Protein AF-A0A2E0TQU1-F1 (afdb_monomer)

pLDDT: mean 85.85, std 17.55, range [41.56, 98.5]

Foldseek 3Di:
DDDQQVVLLVVLLVLLVVQFNDDPFKHFLVPDDPVVNVLCCVQVVDDPSKAWRMKGDDDSQFIWTDISFWIWTHHNDHIDTGGLLFFQAKDFPPDCVCVVPVPDQQPGFWIWTAGPVRDIDIHGHHGDRSVRSVRVSSRVSNVVSVPDDDDDDDDDPDDDDDDDD

Nearest PDB structures (foldseek):
  2d9v-assembly1_A  TM=5.069E-01  e=1.090E-02  Mus musculus
  5c16-assembly4_D  TM=6.352E-01  e=1.110E-01  Homo sapiens
  2d9x-assembly1_A  TM=5.462E-01  e=1.046E-01  Homo sapiens
  1pls-assembly1_A  TM=5.338E-01  e=1.110E-01  Homo sapiens
  4pg5-assembly1_B  TM=2.218E-01  e=1.272E+00  Staphylococcus aureus M1064

Solvent-accessible surface area (backbone atoms only — not comparable to full-atom values): 9456 Å² total; per-residue (Å²): 132,88,75,56,48,64,63,54,33,52,50,41,46,50,52,22,58,72,66,19,40,79,44,97,38,23,34,47,40,86,80,46,56,70,68,56,45,52,50,49,47,66,76,63,68,63,54,94,90,53,42,69,32,37,32,34,56,82,48,101,46,33,34,37,38,37,40,55,60,31,42,34,36,27,73,80,60,72,79,46,78,42,51,44,67,44,31,54,41,54,49,63,82,77,50,72,67,50,76,75,44,80,65,54,82,57,65,49,34,55,37,34,40,32,33,68,91,67,54,74,46,79,41,86,46,48,51,33,48,25,33,50,8,52,49,53,39,40,42,53,45,16,64,54,28,74,76,52,85,89,78,79,87,82,78,82,85,76,80,77,84,76,84,82,130

Structure (mmCIF, N/CA/C/O backbone):
data_AF-A0A2E0TQU1-F1
#
_entry.id   AF-A0A2E0TQU1-F1
#
loop_
_atom_site.group_PDB
_atom_site.id
_atom_site.type_symbol
_atom_site.label_atom_id
_atom_site.label_alt_id
_atom_site.label_comp_id
_atom_site.label_asym_id
_atom_site.label_entity_id
_atom_site.label_seq_id
_atom_site.pdbx_PDB_ins_code
_atom_site.Cartn_x
_atom_site.Cartn_y
_atom_site.Cartn_z
_atom_site.occupancy
_atom_site.B_iso_or_equiv
_atom_site.auth_seq_id
_atom_site.auth_comp_id
_atom_site.auth_asym_id
_atom_site.auth_atom_id
_atom_site.pdbx_PDB_model_num
ATOM 1 N N . MET A 1 1 ? -19.390 -4.8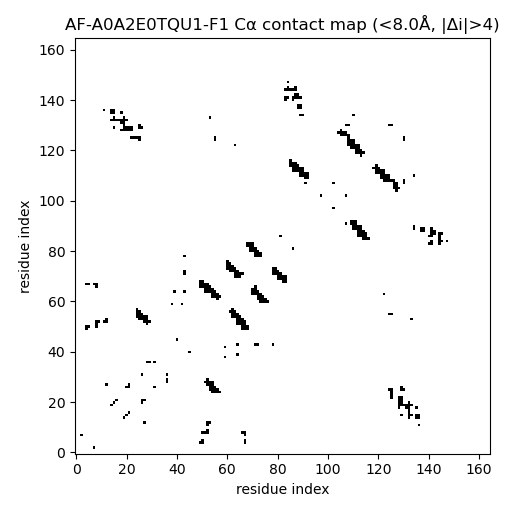51 -16.061 1.00 55.69 1 MET A N 1
ATOM 2 C CA . MET A 1 1 ? -18.170 -5.087 -16.862 1.00 55.69 1 MET A CA 1
ATOM 3 C C . MET A 1 1 ? -17.073 -5.437 -15.876 1.00 55.69 1 MET A C 1
ATOM 5 O O . MET A 1 1 ? -16.744 -4.589 -15.058 1.00 55.69 1 MET A O 1
ATOM 9 N N . VAL A 1 2 ? -16.618 -6.689 -15.853 1.00 68.31 2 VAL A N 1
ATOM 10 C CA . VAL A 1 2 ? -15.519 -7.102 -14.970 1.00 68.31 2 VAL A CA 1
ATOM 11 C C . VAL A 1 2 ? -14.238 -6.563 -15.596 1.00 68.31 2 VAL A C 1
ATOM 13 O O . VAL A 1 2 ? -13.927 -6.898 -16.735 1.00 68.31 2 VAL A O 1
ATOM 16 N N . VAL A 1 3 ? -13.562 -5.647 -14.908 1.00 78.50 3 VAL A N 1
ATOM 17 C CA . VAL A 1 3 ? -12.261 -5.146 -15.358 1.00 78.50 3 VAL A CA 1
ATOM 18 C C . VAL A 1 3 ? -11.229 -6.213 -15.021 1.00 78.50 3 VAL A C 1
ATOM 20 O O . VAL A 1 3 ? -11.163 -6.646 -13.873 1.00 78.50 3 VAL A O 1
ATOM 23 N N . ASP A 1 4 ? -10.439 -6.618 -16.012 1.00 92.00 4 ASP A N 1
ATOM 24 C CA . ASP A 1 4 ? -9.316 -7.538 -15.831 1.00 92.00 4 ASP A CA 1
ATOM 25 C C . ASP A 1 4 ? -8.401 -7.057 -14.675 1.00 92.00 4 ASP A C 1
ATOM 27 O O . ASP A 1 4 ? -7.899 -5.921 -14.722 1.00 92.00 4 ASP A O 1
ATOM 31 N N . PRO A 1 5 ? -8.191 -7.876 -13.621 1.00 93.00 5 PRO A N 1
ATOM 32 C CA . PRO A 1 5 ? -7.292 -7.564 -12.514 1.00 93.00 5 PRO A CA 1
ATOM 33 C C . PRO A 1 5 ? -5.906 -7.102 -12.965 1.00 93.00 5 PRO A C 1
ATOM 35 O O . PRO A 1 5 ? -5.388 -6.127 -12.412 1.00 93.00 5 PRO A O 1
ATOM 38 N N . ALA A 1 6 ? -5.342 -7.731 -14.000 1.00 94.44 6 ALA A N 1
ATOM 39 C CA . ALA A 1 6 ? -4.015 -7.407 -14.506 1.00 94.44 6 ALA A CA 1
ATOM 40 C C . ALA A 1 6 ? -3.978 -6.013 -15.149 1.00 94.44 6 ALA A C 1
ATOM 42 O O . ALA A 1 6 ? -3.049 -5.235 -14.906 1.00 94.44 6 ALA A O 1
ATOM 43 N N . PHE A 1 7 ? -5.018 -5.643 -15.903 1.00 93.81 7 PHE A N 1
ATOM 44 C CA . PHE A 1 7 ? -5.138 -4.306 -16.488 1.00 93.81 7 PHE A CA 1
ATOM 45 C C . PHE A 1 7 ? -5.196 -3.216 -15.408 1.00 93.81 7 PHE A C 1
ATOM 47 O O . PHE A 1 7 ? -4.526 -2.182 -15.505 1.00 93.81 7 PHE A O 1
ATOM 54 N N . ARG A 1 8 ? -5.972 -3.453 -14.346 1.00 93.44 8 ARG A N 1
ATOM 55 C CA . ARG A 1 8 ? -6.087 -2.529 -13.212 1.00 93.44 8 ARG A CA 1
ATOM 56 C C . ARG A 1 8 ? -4.755 -2.368 -12.473 1.00 93.44 8 ARG A C 1
ATOM 58 O O . ARG A 1 8 ? -4.334 -1.233 -12.252 1.00 93.44 8 ARG A O 1
ATOM 65 N N . VAL A 1 9 ? -4.075 -3.470 -12.154 1.00 96.25 9 VAL A N 1
ATOM 66 C CA . VAL A 1 9 ? -2.753 -3.441 -11.507 1.00 96.25 9 VAL A CA 1
ATOM 67 C C . VAL A 1 9 ? -1.720 -2.725 -12.377 1.00 96.25 9 VAL A C 1
ATOM 69 O O . VAL A 1 9 ? -1.010 -1.850 -11.884 1.00 96.25 9 VAL A O 1
ATOM 72 N N . SER A 1 10 ? -1.700 -2.995 -13.684 1.00 96.44 10 SER A N 1
ATOM 73 C CA . SER A 1 10 ? -0.810 -2.313 -14.635 1.00 96.44 10 SER A CA 1
ATOM 74 C C . SER A 1 10 ? -0.991 -0.793 -14.603 1.00 96.44 10 SER A C 1
ATOM 76 O O . SER A 1 10 ? -0.019 -0.035 -14.648 1.00 96.44 10 SER A O 1
ATOM 78 N N . ARG A 1 11 ? -2.239 -0.318 -14.478 1.00 95.31 11 ARG A N 1
ATOM 79 C CA . ARG A 1 11 ? -2.526 1.112 -14.326 1.00 95.31 11 ARG A CA 1
ATOM 80 C C . ARG A 1 11 ? -1.963 1.667 -13.017 1.00 95.31 11 ARG A C 1
ATOM 82 O O . ARG A 1 11 ? -1.346 2.728 -13.052 1.00 95.31 11 ARG A O 1
ATOM 89 N N . TRP A 1 12 ? -2.151 0.973 -11.896 1.00 96.75 12 TRP A N 1
ATOM 90 C CA . TRP A 1 12 ? -1.615 1.411 -10.604 1.00 96.75 12 TRP A CA 1
ATOM 91 C C . TRP A 1 12 ? -0.094 1.465 -10.593 1.00 96.75 12 TRP A C 1
ATOM 93 O O . TRP A 1 12 ? 0.461 2.458 -10.135 1.00 96.75 12 TRP A O 1
ATOM 103 N N . ILE A 1 13 ? 0.576 0.450 -11.143 1.00 96.81 13 ILE A N 1
ATOM 104 C CA . ILE A 1 13 ? 2.037 0.431 -11.273 1.00 96.81 13 ILE A CA 1
ATOM 105 C C . ILE A 1 13 ? 2.496 1.621 -12.117 1.00 96.81 13 ILE A C 1
ATOM 107 O O . ILE A 1 13 ? 3.387 2.356 -11.705 1.00 96.81 13 ILE A O 1
ATOM 111 N N . ARG A 1 14 ? 1.837 1.891 -13.251 1.00 95.38 14 ARG A N 1
ATOM 112 C CA . ARG A 1 14 ? 2.145 3.068 -14.074 1.00 95.38 14 ARG A CA 1
ATOM 113 C C . ARG A 1 14 ? 1.978 4.377 -13.297 1.00 95.38 14 ARG A C 1
ATOM 115 O O . ARG A 1 14 ? 2.844 5.244 -13.386 1.00 95.38 14 ARG A O 1
ATOM 122 N N . ASP A 1 15 ? 0.884 4.537 -12.553 1.00 93.44 15 ASP A N 1
ATOM 123 C CA . ASP A 1 15 ? 0.633 5.743 -11.755 1.00 93.44 15 ASP A CA 1
ATOM 124 C C . ASP A 1 15 ? 1.643 5.883 -10.598 1.00 93.44 15 ASP A C 1
ATOM 126 O O . ASP A 1 15 ? 2.128 6.989 -10.340 1.00 93.44 15 ASP A O 1
ATOM 130 N N . PHE A 1 16 ? 2.036 4.771 -9.966 1.00 95.62 16 PHE A N 1
ATOM 131 C CA . PHE A 1 16 ? 3.106 4.717 -8.970 1.00 95.62 16 PHE A CA 1
ATOM 132 C C . PHE A 1 16 ? 4.449 5.138 -9.568 1.00 95.62 16 PHE A C 1
ATOM 134 O O . PHE A 1 16 ? 5.109 6.008 -9.010 1.00 95.62 16 PHE A O 1
ATOM 141 N N . SER A 1 17 ? 4.845 4.586 -10.715 1.00 92.62 17 SER A N 1
ATOM 142 C CA . SER A 1 17 ? 6.125 4.900 -11.360 1.00 92.62 17 SER A CA 1
ATOM 143 C C . SER A 1 17 ? 6.175 6.318 -11.930 1.00 92.62 17 SER A C 1
ATOM 145 O O . SER A 1 17 ? 7.240 6.927 -11.962 1.00 92.62 17 SER A O 1
ATOM 147 N N . ALA A 1 18 ? 5.041 6.865 -12.379 1.00 90.94 18 ALA A N 1
ATOM 148 C CA . ALA A 1 18 ? 4.978 8.219 -12.926 1.00 90.94 18 ALA A CA 1
ATOM 149 C C . ALA A 1 18 ? 5.015 9.307 -11.840 1.00 90.94 18 ALA A C 1
ATOM 151 O O . ALA A 1 18 ? 5.550 10.392 -12.069 1.00 90.94 18 ALA A O 1
ATOM 152 N N . ARG A 1 19 ? 4.404 9.047 -10.677 1.00 82.25 19 ARG A N 1
ATOM 153 C CA . ARG A 1 19 ? 4.222 10.045 -9.603 1.00 82.25 19 ARG A CA 1
ATOM 154 C C . ARG A 1 19 ? 5.109 9.801 -8.387 1.00 82.25 19 ARG A C 1
ATOM 156 O O . ARG A 1 19 ? 5.358 10.725 -7.615 1.00 82.25 19 ARG A O 1
ATOM 163 N N . GLY A 1 20 ? 5.563 8.570 -8.216 1.00 77.56 20 GLY A N 1
ATOM 164 C CA . GLY A 1 20 ? 6.535 8.146 -7.226 1.00 77.56 20 GLY A CA 1
ATOM 165 C C . GLY A 1 20 ? 7.864 7.773 -7.872 1.00 77.56 20 GLY A C 1
ATOM 166 O O . GLY A 1 20 ? 8.157 8.096 -9.019 1.00 77.56 20 GLY A O 1
ATOM 167 N N . ALA A 1 21 ? 8.706 7.120 -7.091 1.00 83.75 21 ALA A N 1
ATOM 168 C CA . ALA A 1 21 ? 9.897 6.443 -7.572 1.00 83.75 21 ALA A CA 1
ATOM 169 C C . ALA A 1 21 ? 10.015 5.139 -6.790 1.00 83.75 21 ALA A C 1
ATOM 171 O O . ALA A 1 21 ? 9.577 5.084 -5.640 1.00 83.75 21 ALA A O 1
ATOM 172 N N . THR A 1 22 ? 10.617 4.121 -7.400 1.00 87.44 22 THR A N 1
ATOM 173 C CA . THR A 1 22 ? 11.004 2.885 -6.715 1.00 87.44 22 THR A CA 1
ATOM 174 C C . THR A 1 22 ? 11.879 3.237 -5.515 1.00 87.44 22 THR A C 1
ATOM 176 O O . THR A 1 22 ? 12.924 3.875 -5.663 1.00 87.44 22 THR A O 1
ATOM 179 N N . GLY A 1 23 ? 11.409 2.874 -4.326 1.00 92.75 23 GLY A N 1
ATOM 180 C CA . GLY A 1 23 ? 12.140 3.024 -3.077 1.00 92.75 23 GLY A CA 1
ATOM 181 C C . GLY A 1 23 ? 12.976 1.793 -2.748 1.00 92.75 23 GLY A C 1
ATOM 182 O O . GLY A 1 23 ? 12.961 0.791 -3.466 1.00 92.75 23 GLY A O 1
ATOM 183 N N . VAL A 1 24 ? 13.703 1.861 -1.637 1.00 96.44 24 VAL A N 1
ATOM 184 C CA . VAL A 1 24 ? 14.439 0.704 -1.102 1.00 96.44 24 VAL A CA 1
ATOM 185 C C . VAL A 1 24 ? 13.466 -0.322 -0.525 1.00 96.44 24 VAL A C 1
ATOM 187 O O . VAL A 1 24 ? 13.659 -1.526 -0.681 1.00 96.44 24 VAL A O 1
ATOM 190 N N . ARG A 1 25 ? 12.421 0.171 0.142 1.00 97.38 25 ARG A N 1
ATOM 191 C CA . ARG A 1 25 ? 11.430 -0.601 0.887 1.00 97.38 25 ARG A CA 1
ATOM 192 C C . ARG A 1 25 ? 10.054 -0.591 0.251 1.00 97.38 25 ARG A C 1
ATOM 194 O O . ARG A 1 25 ? 9.294 -1.478 0.590 1.00 97.38 25 ARG A O 1
ATOM 201 N N . THR A 1 26 ? 9.719 0.349 -0.633 1.00 97.81 26 THR A N 1
ATOM 202 C CA . THR A 1 26 ? 8.403 0.413 -1.294 1.00 97.81 26 THR A CA 1
ATOM 203 C C . THR A 1 26 ? 8.542 0.476 -2.815 1.00 97.81 26 THR A C 1
ATOM 205 O O . THR A 1 26 ? 9.101 1.433 -3.357 1.00 97.81 26 THR A O 1
ATOM 208 N N . LYS A 1 27 ? 8.022 -0.533 -3.520 1.00 97.94 27 LYS A N 1
ATOM 209 C CA . LYS A 1 27 ? 8.147 -0.667 -4.983 1.00 97.94 27 LYS A CA 1
ATOM 210 C C . LYS A 1 27 ? 7.140 -1.664 -5.579 1.00 97.94 27 LYS A C 1
ATOM 212 O O . LYS A 1 27 ? 6.500 -2.386 -4.806 1.00 97.94 27 LYS A O 1
ATOM 217 N N . PRO A 1 28 ? 6.971 -1.702 -6.919 1.00 98.12 28 PRO A N 1
ATOM 218 C CA . PRO A 1 28 ? 6.182 -2.735 -7.586 1.00 98.12 28 PRO A CA 1
ATOM 219 C C . PRO A 1 28 ? 6.566 -4.142 -7.125 1.00 98.12 28 PRO A C 1
ATOM 221 O O . PRO A 1 28 ? 7.730 -4.404 -6.818 1.00 98.12 28 PRO A O 1
ATOM 224 N N . PHE A 1 29 ? 5.583 -5.039 -7.050 1.00 98.06 29 PHE A N 1
ATOM 225 C CA . PHE A 1 29 ? 5.787 -6.389 -6.526 1.00 98.06 29 PHE A CA 1
ATOM 226 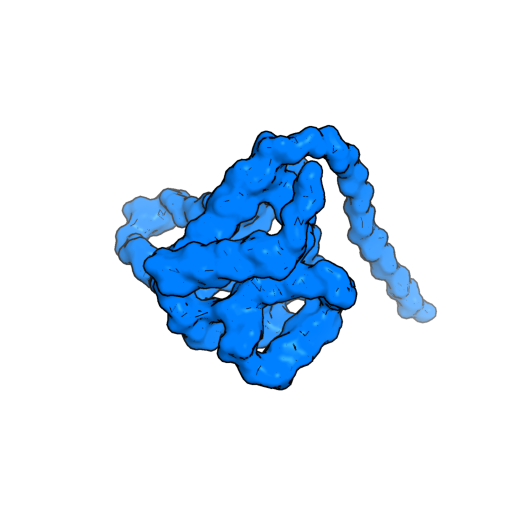C C . PHE A 1 29 ? 6.868 -7.154 -7.308 1.00 98.06 29 PHE A C 1
ATOM 228 O O . PHE A 1 29 ? 7.766 -7.744 -6.709 1.00 98.06 29 PHE A O 1
ATOM 235 N N . ASP A 1 30 ? 6.840 -7.044 -8.635 1.00 97.62 30 ASP A N 1
ATOM 236 C CA . ASP A 1 30 ? 7.776 -7.735 -9.526 1.00 97.62 30 ASP A CA 1
ATOM 237 C C . ASP A 1 30 ? 9.221 -7.203 -9.436 1.00 97.62 30 ASP A C 1
ATOM 239 O O . ASP A 1 30 ? 10.155 -7.895 -9.838 1.00 97.62 30 ASP A O 1
ATOM 243 N N . ASP A 1 31 ? 9.436 -6.023 -8.838 1.00 97.56 31 ASP A N 1
ATOM 244 C CA . ASP A 1 31 ? 10.770 -5.439 -8.619 1.00 97.56 31 ASP A CA 1
ATOM 245 C C . ASP A 1 31 ? 11.458 -5.983 -7.343 1.00 97.56 31 ASP A C 1
ATOM 247 O O . ASP A 1 31 ? 12.577 -5.577 -6.985 1.00 97.56 31 ASP A O 1
ATOM 251 N N . TRP A 1 32 ? 10.789 -6.860 -6.588 1.00 97.94 32 TRP A N 1
ATOM 252 C CA . TRP A 1 32 ? 11.371 -7.559 -5.441 1.00 97.94 32 TRP A CA 1
ATOM 253 C C . TRP A 1 32 ? 12.152 -8.802 -5.858 1.00 97.94 32 TRP A C 1
ATOM 255 O O . TRP A 1 32 ? 11.899 -9.394 -6.903 1.00 97.94 32 TRP A O 1
ATOM 265 N N . SER A 1 33 ? 13.095 -9.232 -5.014 1.00 98.06 33 SER A N 1
ATOM 266 C CA . SER A 1 33 ? 13.754 -10.525 -5.209 1.00 98.06 33 SER A CA 1
ATOM 267 C C . SER A 1 33 ? 12.734 -11.660 -5.112 1.00 98.06 33 SER A C 1
ATOM 269 O O . SER A 1 33 ? 11.759 -11.559 -4.366 1.00 98.06 33 SER A O 1
ATOM 271 N N . ALA A 1 34 ? 12.995 -12.770 -5.807 1.00 97.81 34 ALA A N 1
ATOM 272 C CA . ALA A 1 34 ? 12.140 -13.957 -5.751 1.00 97.81 34 ALA A CA 1
ATOM 273 C C . ALA A 1 34 ? 11.898 -14.441 -4.308 1.00 97.81 34 ALA A C 1
ATOM 275 O O . ALA A 1 34 ? 10.795 -14.852 -3.974 1.00 97.81 34 ALA A O 1
ATOM 276 N N . GLU A 1 35 ? 12.902 -14.317 -3.433 1.00 97.69 35 GLU A N 1
ATOM 277 C CA . GLU A 1 35 ? 12.780 -14.642 -2.008 1.00 97.69 35 GLU A CA 1
ATOM 278 C C . GLU A 1 35 ? 11.727 -13.781 -1.294 1.00 97.69 35 GLU A C 1
ATOM 280 O O . GLU A 1 35 ? 10.888 -14.307 -0.564 1.00 97.69 35 GLU A O 1
ATOM 285 N N . ILE A 1 36 ? 11.740 -12.460 -1.508 1.00 97.81 36 ILE A N 1
ATOM 286 C CA . ILE A 1 36 ? 10.776 -11.551 -0.874 1.00 97.81 36 ILE A CA 1
ATOM 287 C C . ILE A 1 36 ? 9.385 -11.735 -1.486 1.00 97.81 36 ILE A C 1
ATOM 289 O O . ILE A 1 36 ? 8.399 -11.717 -0.752 1.00 97.81 36 ILE A O 1
ATOM 293 N N . GLN A 1 37 ? 9.299 -11.960 -2.799 1.00 97.75 37 GLN A N 1
ATOM 294 C CA . GLN A 1 37 ? 8.032 -12.259 -3.465 1.00 97.75 37 GLN A CA 1
ATOM 295 C C . GLN A 1 37 ? 7.387 -13.526 -2.893 1.00 97.75 37 GLN A C 1
ATOM 297 O O . GLN A 1 37 ? 6.222 -13.498 -2.502 1.00 97.75 37 GLN A O 1
ATOM 302 N N . GLU A 1 38 ? 8.148 -14.617 -2.790 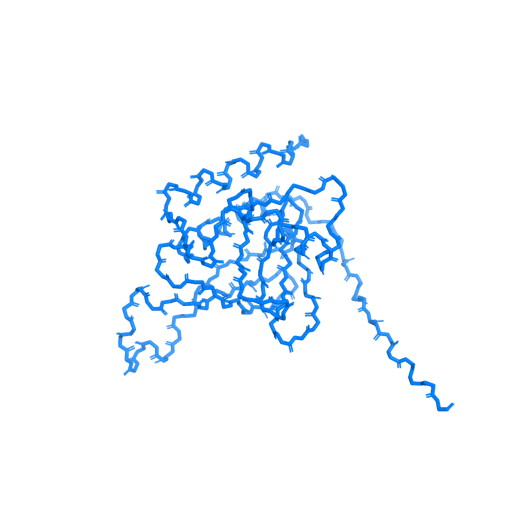1.00 96.12 38 GLU A N 1
ATOM 303 C CA . GLU A 1 38 ? 7.672 -15.880 -2.223 1.00 96.12 38 GLU A CA 1
ATOM 304 C C . GLU A 1 38 ? 7.276 -15.716 -0.755 1.00 96.12 38 GLU A C 1
ATOM 306 O O . GLU A 1 38 ? 6.208 -16.155 -0.331 1.00 96.12 38 GLU A O 1
ATOM 311 N N . ARG A 1 39 ? 8.090 -14.993 0.024 1.00 96.06 39 ARG A N 1
ATOM 312 C CA . ARG A 1 39 ? 7.770 -14.693 1.419 1.00 96.06 39 ARG A CA 1
ATOM 313 C C . ARG A 1 39 ? 6.441 -13.955 1.547 1.00 96.06 39 ARG A C 1
ATOM 315 O O . ARG A 1 39 ? 5.639 -14.331 2.396 1.00 96.06 39 ARG A O 1
ATOM 322 N N . LEU A 1 40 ? 6.223 -12.912 0.746 1.00 96.75 40 LEU A N 1
ATOM 323 C CA . LEU A 1 40 ? 4.988 -12.130 0.761 1.00 96.75 40 LEU A CA 1
ATOM 324 C C . LEU A 1 40 ? 3.782 -12.977 0.344 1.00 96.75 40 LEU A C 1
ATOM 326 O O . LEU A 1 40 ? 2.763 -12.907 1.021 1.00 96.75 40 LEU A O 1
ATOM 330 N N . ARG A 1 41 ? 3.911 -13.827 -0.685 1.00 95.62 41 ARG A N 1
ATOM 331 C CA . ARG A 1 41 ? 2.854 -14.776 -1.086 1.00 95.62 41 ARG A CA 1
ATOM 332 C C . ARG A 1 41 ? 2.443 -15.686 0.070 1.00 95.62 41 ARG A C 1
ATOM 334 O O . ARG A 1 41 ? 1.253 -15.831 0.331 1.00 95.62 41 ARG A O 1
ATOM 341 N N . GLN A 1 42 ? 3.421 -16.242 0.786 1.00 93.44 42 GLN A N 1
ATOM 342 C CA . GLN A 1 42 ? 3.173 -17.140 1.914 1.00 93.44 42 GLN A CA 1
ATOM 343 C C . GLN A 1 42 ? 2.480 -16.439 3.086 1.00 93.44 42 GLN A C 1
ATOM 345 O O . GLN A 1 42 ? 1.520 -16.973 3.626 1.00 93.44 42 GLN A O 1
ATOM 350 N N . VAL A 1 43 ? 2.957 -15.257 3.499 1.00 94.75 43 VAL A N 1
ATOM 351 C CA . VAL A 1 43 ? 2.412 -14.580 4.694 1.00 94.75 43 VAL A CA 1
ATOM 352 C C . VAL A 1 43 ? 1.101 -13.843 4.436 1.00 94.75 43 VAL A C 1
ATOM 354 O O . VAL A 1 43 ? 0.355 -13.606 5.380 1.00 94.75 43 VAL A O 1
ATOM 357 N N . ALA A 1 44 ? 0.835 -13.444 3.191 1.00 94.25 44 ALA A N 1
ATOM 358 C CA . ALA A 1 44 ? -0.379 -12.719 2.830 1.00 94.25 44 ALA A CA 1
ATOM 359 C C . ALA A 1 44 ? -1.522 -13.642 2.374 1.00 94.25 44 ALA A C 1
ATOM 361 O O . ALA A 1 44 ? -2.631 -13.149 2.180 1.00 94.25 44 ALA A O 1
ATOM 362 N N . GLU A 1 45 ? -1.267 -14.948 2.205 1.00 94.38 45 GLU A N 1
ATOM 363 C CA . GLU A 1 45 ? -2.263 -15.942 1.768 1.00 94.38 45 GLU A CA 1
ATOM 364 C C . GLU A 1 45 ? -3.063 -15.445 0.547 1.00 94.38 45 GLU A C 1
ATOM 366 O O . GLU A 1 45 ? -4.298 -15.432 0.519 1.00 94.38 45 GLU A O 1
ATOM 371 N N . VAL A 1 46 ? -2.334 -14.928 -0.445 1.00 91.75 46 VAL A N 1
ATOM 372 C CA . VAL A 1 46 ? -2.906 -14.337 -1.661 1.00 91.75 46 VAL A CA 1
ATOM 373 C C . VAL A 1 46 ? -3.440 -15.460 -2.546 1.00 91.75 46 VAL A C 1
ATOM 375 O O . VAL A 1 46 ? -2.713 -16.411 -2.825 1.00 91.75 46 VAL A O 1
ATOM 378 N N . GLY A 1 47 ? -4.701 -15.359 -2.978 1.00 88.19 47 GLY A N 1
ATOM 379 C CA . GLY A 1 47 ? -5.299 -16.355 -3.869 1.00 88.19 47 GLY A CA 1
ATOM 380 C C . GLY A 1 47 ? -4.676 -16.336 -5.267 1.00 88.19 47 GLY A C 1
ATOM 381 O O . GLY A 1 47 ? -4.148 -15.314 -5.701 1.00 88.19 47 GLY A O 1
ATOM 382 N N . ASP A 1 48 ? -4.785 -17.444 -5.999 1.00 88.81 48 ASP A N 1
ATOM 383 C CA . ASP A 1 48 ? -4.180 -17.589 -7.335 1.00 88.81 48 ASP A CA 1
ATOM 384 C C . ASP A 1 48 ? -4.725 -16.586 -8.372 1.00 88.81 48 ASP A C 1
ATOM 386 O O . ASP A 1 48 ? -4.027 -16.223 -9.319 1.00 88.81 48 ASP A O 1
ATOM 390 N N . ASP A 1 49 ? -5.949 -16.091 -8.167 1.00 92.25 49 ASP A N 1
ATOM 391 C CA . ASP A 1 49 ? -6.605 -15.107 -9.037 1.00 92.25 49 ASP A CA 1
ATOM 392 C C . ASP A 1 49 ? -6.266 -13.644 -8.677 1.00 92.25 49 ASP A C 1
ATOM 394 O O . ASP A 1 49 ? -6.691 -12.704 -9.358 1.00 92.25 49 ASP A O 1
ATOM 398 N N . GLU A 1 50 ? -5.525 -13.415 -7.589 1.00 94.44 50 GLU A N 1
ATOM 399 C CA . GLU A 1 50 ? -5.134 -12.078 -7.154 1.00 94.44 50 GLU A CA 1
ATOM 400 C C . GLU A 1 50 ? -3.787 -11.662 -7.752 1.00 94.44 50 GLU A C 1
ATOM 402 O O . GLU A 1 50 ? -2.754 -12.311 -7.591 1.00 94.44 50 GLU A O 1
ATOM 407 N N . VAL A 1 51 ? -3.773 -10.492 -8.388 1.00 97.25 51 VAL A N 1
ATOM 408 C CA . VAL A 1 51 ? -2.553 -9.911 -8.950 1.00 97.25 51 VAL A CA 1
ATOM 409 C C . VAL A 1 51 ? -1.949 -8.946 -7.933 1.00 97.25 51 VAL A C 1
ATOM 411 O O . VAL A 1 51 ? -2.590 -7.975 -7.531 1.00 97.25 51 VAL A O 1
ATOM 414 N N . MET A 1 52 ? -0.711 -9.187 -7.508 1.00 97.88 52 MET A N 1
ATOM 415 C CA . MET A 1 52 ? 0.009 -8.295 -6.593 1.00 97.88 52 MET A CA 1
ATOM 416 C C . MET A 1 52 ? 0.577 -7.091 -7.341 1.00 97.88 52 MET A C 1
ATOM 418 O O . MET A 1 52 ? 1.140 -7.233 -8.422 1.00 97.88 52 MET A O 1
ATOM 422 N N . ALA A 1 53 ? 0.425 -5.899 -6.768 1.00 97.69 53 ALA A N 1
ATOM 423 C CA . ALA A 1 53 ? 0.768 -4.648 -7.435 1.00 97.69 53 ALA A CA 1
ATOM 424 C C . ALA A 1 53 ? 2.013 -3.994 -6.839 1.00 97.69 53 ALA A C 1
ATOM 426 O O . ALA A 1 53 ? 3.022 -3.820 -7.518 1.00 97.69 53 ALA A O 1
ATOM 427 N N . ILE A 1 54 ? 1.931 -3.585 -5.574 1.00 98.19 54 ILE A N 1
ATOM 428 C CA . ILE A 1 54 ? 2.946 -2.768 -4.905 1.00 98.19 54 ILE A CA 1
ATOM 429 C C . ILE A 1 54 ? 3.120 -3.318 -3.500 1.00 98.19 54 ILE A C 1
ATOM 431 O O . ILE A 1 54 ? 2.132 -3.572 -2.810 1.00 98.19 54 ILE A O 1
ATOM 435 N N . ALA A 1 55 ? 4.367 -3.468 -3.073 1.00 98.38 55 ALA A N 1
ATOM 436 C CA . ALA A 1 55 ? 4.683 -3.909 -1.728 1.00 98.38 55 ALA A CA 1
ATOM 437 C C . ALA A 1 55 ? 5.620 -2.924 -1.030 1.00 98.38 55 ALA A C 1
ATOM 439 O O . ALA A 1 55 ? 6.545 -2.379 -1.640 1.00 98.38 55 ALA A O 1
ATOM 440 N N . SER A 1 56 ? 5.369 -2.731 0.262 1.00 98.00 56 SER A N 1
ATOM 441 C CA . SER A 1 56 ? 6.309 -2.167 1.217 1.00 98.00 56 SER A CA 1
ATOM 442 C C . SER A 1 56 ? 6.816 -3.290 2.115 1.00 98.00 56 SER A C 1
ATOM 444 O O . SER A 1 56 ? 6.003 -3.961 2.744 1.00 98.00 56 SER A O 1
ATOM 446 N N . PHE A 1 57 ? 8.123 -3.529 2.185 1.00 97.94 57 PHE A N 1
ATOM 447 C CA . PHE A 1 57 ? 8.681 -4.624 2.981 1.00 97.94 57 PHE A CA 1
ATOM 448 C C . PHE A 1 57 ? 9.879 -4.152 3.804 1.00 97.94 57 PHE A C 1
ATOM 450 O O . PHE A 1 57 ? 10.911 -3.757 3.256 1.00 97.94 57 PHE A O 1
ATOM 457 N N . THR A 1 58 ? 9.743 -4.224 5.130 1.00 96.69 58 THR A N 1
ATOM 458 C CA . THR A 1 58 ? 10.848 -4.041 6.083 1.00 96.69 58 THR A CA 1
ATOM 459 C C . THR A 1 58 ? 11.243 -5.390 6.687 1.00 96.69 58 THR A C 1
ATOM 461 O O . THR A 1 58 ? 12.427 -5.709 6.789 1.00 96.69 58 THR A O 1
ATOM 464 N N . SER A 1 59 ? 10.257 -6.193 7.101 1.00 96.38 59 SER A N 1
ATOM 465 C CA . SER A 1 59 ? 10.467 -7.511 7.705 1.00 96.38 59 SER A CA 1
ATOM 466 C C . SER A 1 59 ? 9.211 -8.381 7.593 1.00 96.38 59 SER A C 1
ATOM 468 O O . SER A 1 59 ? 8.157 -7.924 7.166 1.00 96.38 59 SER A O 1
ATOM 470 N N . GLN A 1 60 ? 9.270 -9.630 8.065 1.00 94.38 60 GLN A N 1
ATOM 471 C CA . GLN A 1 60 ? 8.081 -10.495 8.138 1.00 94.38 60 GLN A CA 1
ATOM 472 C C . GLN A 1 60 ? 6.958 -9.953 9.033 1.00 94.38 60 GLN A C 1
ATOM 474 O O . GLN A 1 60 ? 5.810 -10.352 8.871 1.00 94.38 60 GLN A O 1
ATOM 479 N N . LYS A 1 61 ? 7.290 -9.091 9.999 1.00 95.44 61 LYS A N 1
ATOM 480 C CA . LYS A 1 61 ? 6.324 -8.500 10.936 1.00 95.44 61 LYS A CA 1
ATOM 481 C C . LYS A 1 61 ? 5.887 -7.098 10.522 1.00 95.44 61 LYS A C 1
ATOM 483 O O . LYS A 1 61 ? 5.012 -6.538 11.171 1.00 95.44 61 LYS A O 1
ATOM 488 N N . GLU A 1 62 ? 6.526 -6.531 9.503 1.00 97.00 62 GLU A N 1
ATOM 489 C CA . GLU A 1 62 ? 6.321 -5.154 9.071 1.00 97.00 62 GLU A CA 1
ATOM 490 C C . GLU A 1 62 ? 6.356 -5.087 7.544 1.00 97.00 62 GLU A C 1
ATOM 492 O O . GLU A 1 62 ? 7.425 -5.026 6.919 1.00 97.00 62 GLU A O 1
ATOM 497 N N . TRP A 1 63 ? 5.168 -5.149 6.955 1.00 97.75 63 TRP A N 1
ATOM 498 C CA . TRP A 1 63 ? 4.974 -5.123 5.514 1.00 97.75 63 TRP A CA 1
ATOM 499 C C . TRP A 1 63 ? 3.574 -4.627 5.149 1.00 97.75 63 TRP A C 1
ATOM 501 O O . TRP A 1 63 ? 2.638 -4.695 5.944 1.00 97.75 63 TRP A O 1
ATOM 511 N N . VAL A 1 64 ? 3.446 -4.149 3.916 1.00 98.44 64 VAL A N 1
ATOM 512 C CA . VAL A 1 64 ? 2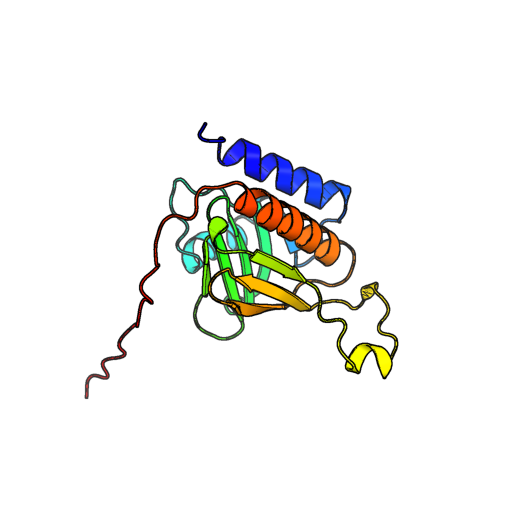.195 -3.744 3.271 1.00 98.44 64 VAL A CA 1
ATOM 513 C C . VAL A 1 64 ? 2.196 -4.326 1.863 1.00 98.44 64 VAL A C 1
ATOM 515 O O . VAL A 1 64 ? 3.206 -4.252 1.166 1.00 98.44 64 VAL A O 1
ATOM 518 N N . LEU A 1 65 ? 1.077 -4.883 1.425 1.00 98.50 65 LEU A N 1
ATOM 519 C CA . LEU A 1 65 ? 0.892 -5.452 0.099 1.00 98.50 65 LEU A CA 1
ATOM 520 C C . LEU A 1 65 ? -0.446 -4.991 -0.471 1.00 98.50 65 LEU A C 1
ATOM 522 O O . LEU A 1 65 ? -1.506 -5.283 0.076 1.00 98.50 65 LEU A O 1
ATOM 526 N N . LEU A 1 66 ? -0.394 -4.291 -1.598 1.00 98.50 66 LEU A N 1
ATOM 527 C CA . LEU A 1 66 ? -1.573 -3.979 -2.393 1.00 98.50 66 LEU A CA 1
ATOM 528 C C . LEU A 1 66 ? -1.737 -5.039 -3.486 1.00 98.50 66 LEU A C 1
ATOM 530 O O . LEU A 1 66 ? -0.846 -5.197 -4.326 1.00 98.50 66 LEU A O 1
ATOM 534 N N . THR A 1 67 ? -2.878 -5.724 -3.502 1.00 98.12 67 THR A N 1
ATOM 535 C CA . THR A 1 67 ? -3.279 -6.651 -4.572 1.00 98.12 67 THR A CA 1
ATOM 536 C C . THR A 1 67 ? -4.414 -6.058 -5.395 1.00 98.12 67 THR A C 1
ATOM 538 O O . THR A 1 67 ? -4.945 -4.990 -5.091 1.00 98.12 67 THR A O 1
ATOM 541 N N . SER A 1 68 ? -4.819 -6.752 -6.455 1.00 96.94 68 SER A N 1
ATOM 542 C CA . SER A 1 68 ? -6.002 -6.409 -7.233 1.00 96.94 68 SER A CA 1
ATOM 543 C C . SER A 1 68 ? -7.300 -6.481 -6.426 1.00 96.94 68 SER A C 1
ATOM 545 O O . SER A 1 68 ? -8.273 -5.852 -6.828 1.00 96.94 68 SER A O 1
ATOM 547 N N . ALA A 1 69 ? -7.358 -7.239 -5.332 1.00 95.94 69 ALA A N 1
ATOM 548 C CA . ALA A 1 69 ? -8.594 -7.463 -4.578 1.00 95.94 69 ALA A CA 1
ATOM 549 C C . ALA A 1 69 ? -8.610 -6.776 -3.210 1.00 95.94 69 ALA A C 1
ATOM 551 O O . ALA A 1 69 ? -9.673 -6.357 -2.755 1.00 95.94 69 ALA A O 1
ATOM 552 N N . ARG A 1 70 ? -7.451 -6.617 -2.564 1.00 97.25 70 ARG A N 1
ATOM 553 C CA . ARG A 1 70 ? -7.368 -6.140 -1.181 1.00 97.25 70 ARG A CA 1
ATOM 554 C C . ARG A 1 70 ? -6.048 -5.443 -0.880 1.00 97.25 70 ARG A C 1
ATOM 556 O O . ARG A 1 70 ? -5.052 -5.581 -1.588 1.00 97.25 70 ARG A O 1
ATOM 563 N N . LEU A 1 71 ? -6.061 -4.684 0.204 1.00 98.38 71 LEU A N 1
ATOM 564 C CA . LEU A 1 71 ? -4.878 -4.175 0.874 1.00 98.38 71 LEU A CA 1
ATOM 565 C C . LEU A 1 71 ? -4.602 -5.064 2.088 1.00 98.38 71 LEU A C 1
ATOM 567 O O . LEU A 1 71 ? -5.445 -5.172 2.977 1.00 98.38 71 LEU A O 1
ATOM 571 N N . LEU A 1 72 ? -3.421 -5.675 2.132 1.00 98.31 72 LEU A N 1
ATOM 572 C CA . LEU A 1 72 ? -2.961 -6.480 3.258 1.00 98.31 72 LEU A CA 1
ATOM 573 C C . LEU A 1 72 ? -1.774 -5.815 3.943 1.00 98.31 72 LEU A C 1
ATOM 575 O O . LEU A 1 72 ? -0.944 -5.195 3.279 1.00 98.31 72 LEU A O 1
ATOM 579 N N . PHE A 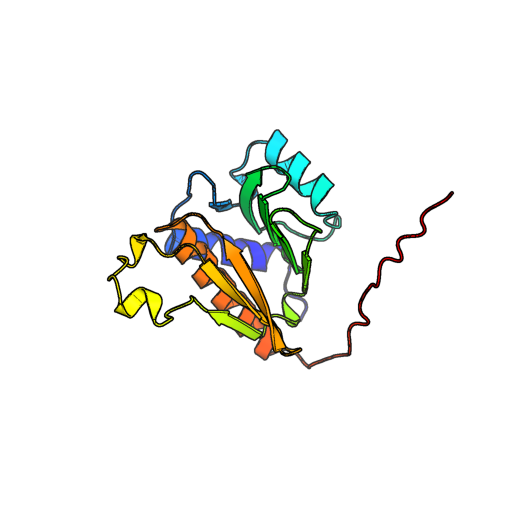1 73 ? -1.659 -5.954 5.258 1.00 98.31 73 PHE A N 1
ATOM 580 C CA . PHE A 1 73 ? -0.496 -5.455 5.989 1.00 98.31 73 PHE A CA 1
ATOM 581 C C . PHE A 1 73 ? -0.335 -6.123 7.351 1.00 98.31 73 PHE A C 1
ATOM 583 O O . PHE A 1 73 ? -1.293 -6.626 7.936 1.00 98.31 73 PHE A O 1
ATOM 590 N N . ALA A 1 74 ? 0.884 -6.077 7.878 1.00 97.56 74 ALA A N 1
ATOM 591 C CA . ALA A 1 74 ? 1.194 -6.427 9.257 1.00 97.56 74 ALA A CA 1
ATOM 592 C C . ALA A 1 74 ? 2.153 -5.386 9.841 1.00 97.56 74 ALA A C 1
ATOM 594 O O . ALA A 1 74 ? 3.102 -4.979 9.171 1.00 97.56 74 ALA A O 1
ATOM 595 N N . GLN A 1 75 ? 1.916 -4.975 11.089 1.00 93.94 75 GLN A N 1
ATOM 596 C CA . GLN A 1 75 ? 2.761 -4.039 11.839 1.00 93.94 75 GLN A CA 1
ATOM 597 C C . GLN A 1 75 ? 2.927 -4.519 13.286 1.00 93.94 75 GLN A C 1
ATOM 599 O O . GLN A 1 75 ? 2.237 -4.072 14.196 1.00 93.94 75 GLN A O 1
ATOM 604 N N . ASN A 1 76 ? 3.844 -5.462 13.506 1.00 91.62 76 ASN A N 1
ATOM 605 C CA . ASN A 1 76 ? 4.088 -6.092 14.811 1.00 91.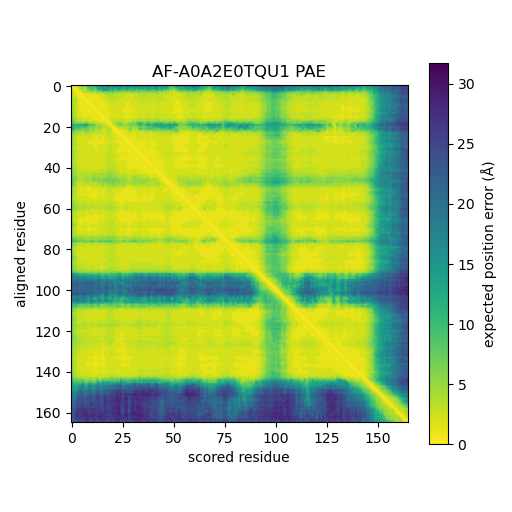62 76 ASN A CA 1
ATOM 606 C C . ASN A 1 76 ? 2.841 -6.755 15.427 1.00 91.62 76 ASN A C 1
ATOM 608 O O . ASN A 1 76 ? 2.637 -6.707 16.639 1.00 91.62 76 ASN A O 1
ATOM 612 N N . GLY A 1 77 ? 2.019 -7.403 14.602 1.00 91.50 77 GLY A N 1
ATOM 613 C CA . GLY A 1 77 ? 0.744 -7.961 15.040 1.00 91.50 77 GLY A CA 1
ATOM 614 C C . GLY A 1 77 ? 0.131 -8.931 14.029 1.00 91.50 77 GLY A C 1
ATOM 615 O O . GLY A 1 77 ? 0.860 -9.474 13.192 1.00 91.50 77 GLY A O 1
ATOM 616 N N . PRO A 1 78 ? -1.188 -9.181 14.123 1.00 95.38 78 PRO A N 1
ATOM 617 C CA . PRO A 1 78 ? -1.900 -9.989 13.141 1.00 95.38 78 PRO A CA 1
ATOM 618 C C . PRO A 1 78 ? -1.867 -9.334 11.756 1.00 95.38 78 PRO A C 1
ATOM 620 O O . PRO A 1 78 ? -1.653 -8.128 11.617 1.00 95.38 78 PRO A O 1
ATOM 623 N N . VAL A 1 79 ? -2.098 -10.147 10.728 1.00 97.06 79 VAL A N 1
ATOM 624 C CA . VAL A 1 79 ? -2.295 -9.648 9.367 1.00 97.06 79 VAL A CA 1
ATOM 625 C C . VAL A 1 79 ? -3.676 -9.012 9.281 1.00 97.06 79 VAL A C 1
ATOM 627 O O . VAL A 1 79 ? -4.684 -9.632 9.620 1.00 97.06 79 VAL A O 1
ATOM 630 N N . HIS A 1 80 ? -3.716 -7.773 8.814 1.00 97.44 80 HIS A N 1
ATOM 631 C CA . HIS A 1 80 ? -4.937 -7.075 8.454 1.00 97.44 80 HIS A CA 1
ATOM 632 C C . HIS A 1 80 ? -5.179 -7.224 6.954 1.00 97.44 80 HIS A C 1
ATOM 634 O O . HIS A 1 80 ? -4.240 -7.201 6.158 1.00 97.44 80 HIS A O 1
ATOM 640 N N . SER A 1 81 ? -6.445 -7.362 6.573 1.00 97.62 81 SER A N 1
ATOM 641 C CA . SER A 1 81 ? -6.887 -7.474 5.185 1.00 97.62 81 SER A CA 1
ATOM 642 C C . SER A 1 81 ? -8.113 -6.591 5.000 1.00 97.62 81 SER A C 1
ATOM 644 O O . SER A 1 81 ? -9.104 -6.767 5.703 1.00 97.62 81 SER A O 1
ATOM 646 N N . ILE A 1 82 ? -8.043 -5.654 4.059 1.00 97.69 82 ILE A N 1
ATOM 647 C CA . ILE A 1 82 ? -9.119 -4.714 3.739 1.00 97.69 82 ILE A CA 1
ATOM 648 C C . ILE A 1 82 ? -9.488 -4.907 2.271 1.00 97.69 82 ILE A C 1
ATOM 650 O O . ILE A 1 82 ? -8.631 -4.739 1.400 1.00 97.69 82 ILE A O 1
ATOM 654 N N . ASP A 1 83 ? -10.746 -5.244 1.984 1.00 96.81 83 ASP A N 1
ATOM 655 C CA . ASP A 1 83 ? -11.246 -5.270 0.606 1.00 96.81 83 ASP A CA 1
ATOM 656 C C . ASP A 1 83 ? -11.115 -3.868 -0.006 1.00 96.81 83 ASP A C 1
ATOM 658 O O . ASP A 1 83 ? -11.436 -2.860 0.630 1.00 96.81 83 ASP A O 1
ATOM 662 N N . LEU A 1 84 ? -10.641 -3.768 -1.250 1.00 96.38 84 LEU A N 1
ATOM 663 C CA . LEU A 1 84 ? -10.507 -2.464 -1.900 1.00 96.38 84 LEU A CA 1
ATOM 664 C C . LEU A 1 84 ? -11.843 -1.725 -2.013 1.00 96.38 84 LEU A C 1
ATOM 666 O O . LEU A 1 84 ? -11.858 -0.492 -1.979 1.00 96.38 84 LEU A O 1
ATOM 670 N N . HIS A 1 85 ? -12.959 -2.445 -2.132 1.00 95.38 85 HIS A N 1
ATOM 671 C CA . HIS A 1 85 ? -14.296 -1.862 -2.149 1.00 95.38 85 HIS A CA 1
ATOM 672 C C . HIS A 1 85 ? -14.668 -1.214 -0.817 1.00 95.38 85 HIS A C 1
ATOM 674 O O . HIS A 1 85 ? -15.381 -0.207 -0.827 1.00 95.38 85 HIS A O 1
ATOM 680 N N . ASP A 1 86 ? -14.128 -1.711 0.295 1.00 96.81 86 ASP A N 1
ATOM 681 C CA . ASP A 1 86 ? -14.356 -1.166 1.632 1.00 96.81 86 ASP A CA 1
ATOM 682 C C . ASP A 1 86 ? -13.498 0.060 1.934 1.00 96.81 86 ASP A C 1
ATOM 684 O O . ASP A 1 86 ? -13.794 0.789 2.879 1.00 96.81 86 ASP A O 1
ATOM 688 N N . ILE A 1 87 ? -12.484 0.358 1.121 1.00 97.12 87 ILE A N 1
ATOM 689 C CA . ILE A 1 87 ? -11.683 1.573 1.275 1.00 97.12 87 ILE A CA 1
ATOM 690 C C . ILE A 1 87 ? -12.510 2.785 0.833 1.00 97.12 87 ILE A C 1
ATOM 692 O O . ILE A 1 87 ? -12.905 2.919 -0.331 1.00 97.12 87 ILE A O 1
ATOM 696 N N . ARG A 1 88 ? -12.767 3.687 1.784 1.00 96.44 88 ARG A N 1
ATOM 697 C CA . ARG A 1 88 ? -13.472 4.955 1.578 1.00 96.44 88 ARG A CA 1
ATOM 698 C C . ARG A 1 88 ? -12.508 6.065 1.192 1.00 96.44 88 ARG A C 1
ATOM 700 O O . ARG A 1 88 ? -12.793 6.804 0.253 1.00 96.44 88 ARG A O 1
ATOM 707 N N . ASP A 1 89 ? -11.405 6.197 1.922 1.00 96.19 89 ASP A N 1
ATOM 708 C CA . ASP A 1 89 ? -10.391 7.210 1.647 1.00 96.19 89 ASP A CA 1
ATOM 709 C C . ASP A 1 89 ? -8.988 6.763 2.082 1.00 96.19 89 ASP A C 1
ATOM 711 O O . ASP A 1 89 ? -8.818 5.827 2.861 1.00 96.19 89 ASP A O 1
ATOM 715 N N . ALA A 1 90 ? -7.981 7.455 1.557 1.00 96.44 90 ALA A N 1
ATOM 716 C CA . ALA A 1 90 ? -6.596 7.371 1.982 1.00 96.44 90 ALA A CA 1
ATOM 717 C C . ALA A 1 90 ? -6.066 8.789 2.220 1.00 96.44 90 ALA A C 1
ATOM 719 O O . ALA A 1 90 ? -5.923 9.584 1.282 1.00 96.44 90 ALA A O 1
ATOM 720 N N . THR A 1 91 ? -5.783 9.120 3.470 1.00 94.06 91 THR A N 1
ATOM 721 C CA . THR A 1 91 ? -5.363 10.452 3.909 1.00 94.06 91 THR A CA 1
ATOM 722 C C . THR A 1 91 ? -4.008 10.371 4.598 1.00 94.06 91 THR A C 1
ATOM 724 O O . THR A 1 91 ? -3.503 9.299 4.907 1.00 94.06 91 THR A O 1
ATOM 727 N N . VAL A 1 92 ? -3.362 11.514 4.778 1.00 90.94 92 VAL A N 1
ATOM 728 C CA . VAL A 1 92 ? -2.116 11.606 5.544 1.00 90.94 92 VAL A CA 1
ATOM 729 C C . VAL A 1 92 ? -2.432 12.348 6.828 1.00 90.94 92 VAL A C 1
ATOM 731 O O . VAL A 1 92 ? -3.209 13.307 6.780 1.00 90.94 92 VAL A O 1
ATOM 734 N N . ASP A 1 93 ? -1.852 11.934 7.956 1.00 75.25 93 ASP A N 1
ATOM 735 C CA . ASP A 1 93 ? -2.042 12.695 9.187 1.00 75.25 93 ASP A CA 1
ATOM 736 C C . ASP A 1 93 ? -1.361 14.064 9.040 1.00 75.25 93 ASP A C 1
ATOM 738 O O . ASP A 1 93 ? -0.138 14.188 8.925 1.00 75.25 93 ASP A O 1
ATOM 742 N N . LEU A 1 94 ? -2.178 15.115 8.989 1.00 67.44 94 LEU A N 1
ATOM 743 C CA . LEU A 1 94 ? -1.731 16.507 9.008 1.00 67.44 94 LEU A CA 1
ATOM 744 C C . LEU A 1 94 ? -1.861 17.116 10.411 1.00 67.44 94 LEU A C 1
ATOM 746 O O . LEU A 1 94 ? -1.897 18.341 10.536 1.00 67.44 94 LEU A O 1
ATOM 750 N N . GLY A 1 95 ? -1.985 16.280 11.445 1.00 60.28 95 GLY A N 1
ATOM 751 C CA . GLY A 1 95 ? -2.350 16.654 12.801 1.00 60.28 95 GLY A CA 1
ATOM 752 C C . GLY A 1 95 ? -1.477 17.736 13.455 1.00 60.28 95 GLY A C 1
ATOM 753 O O . GLY A 1 95 ? -0.462 18.189 12.915 1.00 60.28 95 GLY A O 1
ATOM 754 N N . PRO A 1 96 ? -1.832 18.165 14.683 1.00 52.84 96 PRO A N 1
ATOM 755 C CA . PRO A 1 96 ? -1.193 19.297 15.364 1.00 52.84 96 PRO A CA 1
ATOM 756 C C . PRO A 1 96 ? 0.321 19.138 15.582 1.00 52.84 96 PRO A C 1
ATOM 758 O O . PRO A 1 96 ? 1.027 20.121 15.812 1.00 52.84 96 PRO A O 1
ATOM 761 N N . SER A 1 97 ? 0.842 17.912 15.514 1.00 47.47 97 SER A N 1
ATOM 762 C CA . SER A 1 97 ? 2.273 17.598 15.565 1.00 47.47 97 SER A CA 1
ATOM 763 C C . SER A 1 97 ? 3.053 18.213 14.391 1.00 47.47 97 SER A C 1
ATOM 765 O O . SER A 1 97 ? 4.160 18.712 14.610 1.00 47.47 97 SER A O 1
ATOM 767 N N . MET A 1 98 ? 2.460 18.306 13.193 1.00 50.06 98 MET A N 1
ATOM 768 C CA . MET A 1 98 ? 3.025 19.037 12.046 1.00 50.06 98 MET A CA 1
ATOM 769 C C . MET A 1 98 ? 3.031 20.558 12.241 1.00 50.06 98 MET A C 1
ATOM 771 O O . MET A 1 98 ? 3.877 21.248 11.671 1.00 50.06 98 MET A O 1
ATOM 775 N N . LEU A 1 99 ? 2.144 21.097 13.085 1.00 52.38 99 LEU A N 1
ATOM 776 C CA . LEU A 1 99 ? 2.159 22.518 13.454 1.00 52.38 99 LEU A CA 1
ATOM 777 C C . LEU A 1 99 ? 3.279 22.841 14.455 1.00 52.38 99 LEU A C 1
ATOM 779 O O . LEU A 1 99 ? 3.753 23.973 14.505 1.00 52.38 99 LEU A O 1
ATOM 783 N N . ARG A 1 100 ? 3.716 21.859 15.258 1.00 53.09 100 ARG A N 1
ATOM 784 C CA . ARG A 1 100 ? 4.757 22.049 16.287 1.00 53.09 100 ARG A CA 1
ATOM 785 C C . ARG A 1 100 ? 6.179 21.914 15.756 1.00 53.09 100 ARG A C 1
ATOM 787 O O . ARG A 1 100 ? 7.094 22.506 16.326 1.00 53.09 100 ARG A O 1
ATOM 794 N N . ARG A 1 101 ? 6.377 21.161 14.676 1.00 51.31 101 ARG A N 1
ATOM 795 C CA . ARG A 1 101 ? 7.607 21.163 13.880 1.00 51.31 101 ARG A CA 1
ATOM 796 C C . ARG A 1 101 ? 7.210 20.978 12.422 1.00 51.31 101 ARG A C 1
ATOM 798 O O . ARG A 1 101 ? 6.561 19.973 12.142 1.00 51.31 101 ARG A O 1
ATOM 805 N N . PRO A 1 102 ? 7.609 21.874 11.502 1.00 51.00 102 PRO A N 1
ATOM 806 C CA . PRO A 1 102 ? 7.393 21.653 10.083 1.00 51.00 102 PRO A CA 1
ATOM 807 C C . PRO A 1 102 ? 8.245 20.457 9.655 1.00 51.00 102 PRO A C 1
ATOM 809 O O . PRO A 1 102 ? 9.391 20.611 9.236 1.00 51.00 102 PRO A O 1
ATOM 812 N N . ARG A 1 103 ? 7.699 19.245 9.791 1.00 55.31 103 ARG A N 1
ATOM 813 C CA . ARG A 1 103 ? 8.203 18.091 9.062 1.00 55.31 103 ARG A CA 1
ATOM 814 C C . ARG A 1 103 ? 8.054 18.452 7.600 1.00 55.31 103 ARG A C 1
ATOM 816 O O . ARG A 1 103 ? 6.971 18.820 7.137 1.00 55.31 103 ARG A O 1
ATOM 823 N N . SER A 1 104 ? 9.161 18.440 6.872 1.00 64.00 104 SER A N 1
ATOM 824 C CA . SER A 1 104 ? 9.083 18.666 5.437 1.00 64.00 104 SER A CA 1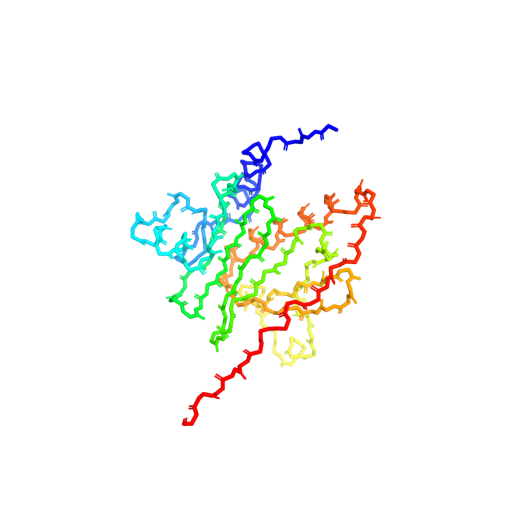
ATOM 825 C C . SER A 1 104 ? 8.157 17.596 4.841 1.00 64.00 104 SER A C 1
ATOM 827 O O . SER A 1 104 ? 8.117 16.473 5.336 1.00 64.00 104 SER A O 1
ATOM 829 N N . LYS A 1 105 ? 7.433 17.884 3.749 1.00 62.41 105 LYS A N 1
ATOM 830 C CA . LYS A 1 105 ? 6.631 16.864 3.027 1.00 62.41 105 LYS A CA 1
ATOM 831 C C . LYS A 1 105 ? 7.425 15.572 2.735 1.00 62.41 105 LYS A C 1
ATOM 833 O O . LYS A 1 105 ? 6.841 14.527 2.493 1.00 62.41 105 LYS A O 1
ATOM 838 N N . ARG A 1 106 ? 8.761 15.640 2.760 1.00 62.56 106 ARG A N 1
ATOM 839 C CA . ARG A 1 106 ? 9.688 14.516 2.586 1.00 62.56 106 ARG A CA 1
ATOM 840 C C . ARG A 1 106 ? 9.756 13.555 3.778 1.00 62.56 106 ARG A C 1
ATOM 842 O O . ARG A 1 106 ? 10.335 12.492 3.619 1.00 62.56 106 ARG A O 1
ATOM 849 N N . GLU A 1 107 ? 9.197 13.906 4.931 1.00 74.88 107 GLU A N 1
ATOM 850 C CA . GLU A 1 107 ? 9.212 13.097 6.160 1.00 74.88 107 GLU A CA 1
ATOM 851 C C . GLU A 1 107 ? 7.872 12.414 6.448 1.00 74.88 107 GLU A C 1
ATOM 853 O O . GLU A 1 107 ? 7.749 11.731 7.464 1.00 74.88 107 GLU A O 1
ATOM 858 N N . LEU A 1 108 ? 6.874 12.590 5.576 1.00 80.94 108 LEU A N 1
ATOM 859 C CA . LEU A 1 108 ? 5.616 11.860 5.681 1.00 80.94 108 LEU A CA 1
ATOM 860 C C . LEU A 1 108 ? 5.884 10.362 5.513 1.00 80.94 108 LEU A C 1
ATOM 862 O O . LEU A 1 108 ? 6.553 9.950 4.563 1.00 80.94 108 LEU A O 1
ATOM 866 N N . ARG A 1 109 ? 5.386 9.587 6.473 1.00 86.06 109 ARG A N 1
ATOM 867 C CA . ARG A 1 109 ? 5.538 8.130 6.564 1.00 86.06 109 ARG A CA 1
ATOM 868 C C . ARG A 1 109 ? 4.218 7.426 6.825 1.00 86.06 109 ARG A C 1
ATOM 870 O O . ARG A 1 109 ? 4.012 6.332 6.322 1.00 86.06 109 ARG A O 1
ATOM 877 N N . GLU A 1 110 ? 3.333 8.086 7.560 1.00 91.31 110 GLU A N 1
ATOM 878 C CA . GLU A 1 110 ? 2.052 7.542 7.988 1.00 91.31 110 GLU A CA 1
ATOM 879 C C . GLU A 1 110 ? 0.967 7.851 6.950 1.00 91.31 110 GLU A C 1
ATOM 881 O O . GLU A 1 110 ? 0.708 9.012 6.611 1.00 91.31 110 GLU A O 1
ATOM 886 N N . LEU A 1 111 ? 0.353 6.793 6.425 1.00 95.00 111 LEU A N 1
ATOM 887 C CA . LEU A 1 111 ? -0.829 6.852 5.575 1.00 95.00 111 LEU A CA 1
ATOM 888 C C . LEU A 1 111 ? -2.018 6.274 6.343 1.00 95.00 111 LEU A C 1
ATOM 890 O O . LEU A 1 111 ? -1.981 5.119 6.753 1.00 95.00 111 LEU A O 1
ATOM 894 N N . ILE A 1 112 ? -3.080 7.055 6.496 1.00 95.88 112 ILE A N 1
ATOM 895 C CA . ILE A 1 112 ? -4.327 6.624 7.122 1.00 95.88 112 ILE A CA 1
ATOM 896 C C . ILE A 1 112 ? -5.251 6.080 6.033 1.00 95.88 112 ILE A C 1
ATOM 898 O O . ILE A 1 112 ? -5.565 6.772 5.064 1.00 95.88 112 ILE A O 1
ATOM 902 N N . ILE A 1 113 ? -5.702 4.842 6.198 1.00 97.25 113 ILE A N 1
ATOM 903 C CA . ILE A 1 113 ? -6.746 4.216 5.392 1.00 97.25 113 ILE A CA 1
ATOM 904 C C . ILE A 1 113 ? -8.045 4.271 6.178 1.00 97.25 113 ILE A C 1
ATOM 906 O O . ILE A 1 113 ? -8.146 3.708 7.266 1.00 97.25 113 ILE A O 1
ATOM 910 N N . GLU A 1 114 ? -9.045 4.928 5.608 1.00 96.81 114 GLU A N 1
ATOM 911 C CA . GLU A 1 114 ? -10.386 4.991 6.170 1.00 96.81 114 GLU A CA 1
ATOM 912 C C . GLU A 1 114 ? -11.289 4.033 5.406 1.00 96.81 114 GLU A C 1
ATOM 914 O O . GLU A 1 114 ? -11.388 4.089 4.176 1.00 96.81 114 GLU A O 1
ATOM 919 N N . THR A 1 115 ? -11.977 3.165 6.133 1.00 97.12 115 THR A N 1
ATOM 920 C CA . THR A 1 115 ? -12.929 2.217 5.556 1.00 97.12 115 THR A CA 1
ATOM 921 C C . THR A 1 115 ? -14.353 2.773 5.556 1.00 97.12 115 THR A C 1
ATOM 923 O O . THR A 1 115 ? -14.672 3.786 6.186 1.00 97.12 115 THR A O 1
ATOM 926 N N . ARG A 1 116 ? -15.253 2.102 4.837 1.00 95.44 116 ARG A N 1
ATOM 927 C CA . ARG A 1 116 ? -16.681 2.437 4.796 1.00 95.44 116 ARG A CA 1
ATOM 928 C C . ARG A 1 116 ? -17.408 2.156 6.105 1.00 95.44 116 ARG A C 1
ATOM 930 O O . ARG A 1 116 ? -18.371 2.864 6.390 1.00 95.44 116 ARG A O 1
ATOM 937 N N . SER A 1 117 ? -16.956 1.176 6.891 1.00 95.12 117 SER A N 1
ATOM 938 C CA . SER A 1 117 ? -17.464 0.923 8.248 1.00 95.12 117 SER A CA 1
ATOM 939 C C . SER A 1 117 ? -17.090 2.040 9.226 1.00 95.12 117 SER A C 1
ATOM 941 O O . SER A 1 117 ? -17.725 2.169 10.269 1.00 95.12 117 SER A O 1
ATOM 943 N N . GLY A 1 118 ? -16.115 2.883 8.870 1.00 95.06 118 GLY A N 1
ATOM 944 C CA . GLY A 1 118 ? -15.596 3.954 9.716 1.00 95.06 118 GLY A CA 1
ATOM 945 C C . GLY A 1 118 ? -14.319 3.576 10.465 1.00 95.06 118 GLY A C 1
ATOM 946 O O . GLY A 1 118 ? -13.768 4.434 11.150 1.00 95.06 118 GLY A O 1
ATOM 947 N N . ASP A 1 119 ? -13.826 2.345 10.305 1.00 96.62 119 ASP A N 1
ATOM 948 C CA . ASP A 1 119 ? -12.543 1.925 10.863 1.00 96.62 119 ASP A CA 1
ATOM 949 C C . ASP A 1 119 ? -11.390 2.646 10.159 1.00 96.62 119 ASP A C 1
ATOM 951 O O . ASP A 1 119 ? -11.420 2.856 8.939 1.00 96.62 119 ASP A O 1
ATOM 955 N N . THR A 1 120 ? -10.364 2.992 10.932 1.00 96.12 120 THR A N 1
ATOM 956 C CA . THR A 1 120 ? -9.158 3.672 10.456 1.00 96.12 120 THR A CA 1
ATOM 957 C C . THR A 1 120 ? -7.928 2.823 10.733 1.00 96.12 120 THR A C 1
ATOM 959 O O . THR A 1 120 ? -7.755 2.335 11.850 1.00 96.12 120 THR A O 1
ATOM 962 N N . TYR A 1 121 ? -7.052 2.699 9.742 1.00 95.56 121 TYR A N 1
ATOM 963 C CA . TYR A 1 121 ? -5.797 1.961 9.852 1.00 95.56 121 TYR A CA 1
ATOM 964 C C . TYR A 1 121 ? -4.627 2.850 9.452 1.00 95.56 121 TYR A C 1
ATOM 966 O O . TYR A 1 121 ? -4.690 3.531 8.432 1.00 95.56 121 TYR A O 1
ATOM 974 N N . GLU A 1 122 ? -3.551 2.825 10.228 1.00 94.75 122 GLU A N 1
ATOM 975 C CA . GLU A 1 122 ? -2.331 3.578 9.946 1.00 94.75 122 GLU A CA 1
ATOM 976 C C . GLU A 1 122 ? -1.293 2.664 9.298 1.00 94.75 122 GLU A C 1
ATOM 978 O O . GLU A 1 122 ? -0.995 1.591 9.808 1.00 94.75 122 GLU A O 1
ATOM 983 N N . LEU A 1 123 ? -0.721 3.082 8.172 1.00 95.56 123 LEU A N 1
ATOM 984 C CA . LEU A 1 123 ? 0.351 2.369 7.484 1.00 95.56 123 LEU A CA 1
ATOM 985 C C . LEU A 1 123 ? 1.641 3.180 7.575 1.00 95.56 123 LEU A C 1
ATOM 987 O O . LEU A 1 123 ? 1.670 4.336 7.160 1.00 95.56 123 LEU A O 1
ATOM 991 N N . ASP A 1 124 ? 2.715 2.552 8.046 1.00 92.81 124 ASP A N 1
ATOM 992 C CA . ASP A 1 124 ? 4.070 3.110 7.998 1.00 92.81 124 ASP A CA 1
ATOM 993 C C . ASP A 1 124 ? 4.735 2.706 6.677 1.00 92.81 124 ASP A C 1
ATOM 995 O O . ASP A 1 124 ? 4.895 1.523 6.362 1.00 92.81 124 ASP A O 1
ATOM 999 N N . LEU A 1 125 ? 5.083 3.702 5.870 1.00 95.31 125 LEU A N 1
ATOM 1000 C CA . LEU A 1 125 ? 5.603 3.543 4.519 1.00 95.31 125 LEU A CA 1
ATOM 1001 C C . LEU A 1 125 ? 6.935 4.280 4.347 1.00 95.31 125 LEU A C 1
ATOM 1003 O O . LEU A 1 125 ? 7.321 5.169 5.110 1.00 95.31 125 LEU A O 1
ATOM 1007 N N . GLU A 1 126 ? 7.680 3.911 3.303 1.00 94.38 126 GLU A N 1
ATOM 1008 C CA . GLU A 1 126 ? 8.954 4.558 3.008 1.00 94.38 126 GLU A CA 1
ATOM 1009 C C . GLU A 1 126 ? 8.762 6.034 2.630 1.00 94.38 126 GLU A C 1
ATOM 1011 O O . GLU A 1 126 ? 8.092 6.315 1.635 1.00 94.38 126 GLU A O 1
ATOM 1016 N N . PRO A 1 127 ? 9.383 6.981 3.361 1.00 93.31 127 PRO A N 1
ATOM 1017 C CA . PRO A 1 127 ? 9.170 8.403 3.130 1.00 93.31 127 PRO A CA 1
ATOM 1018 C C . PRO A 1 127 ? 9.668 8.865 1.758 1.00 93.31 127 PRO A C 1
ATOM 1020 O O . PRO A 1 127 ? 10.538 8.261 1.129 1.00 93.31 127 PRO A O 1
ATOM 1023 N N . GLY A 1 128 ? 9.173 10.022 1.321 1.00 92.50 128 GLY A N 1
ATOM 1024 C CA . GLY A 1 128 ? 9.604 10.658 0.080 1.00 92.50 128 GLY A CA 1
ATOM 1025 C C . GLY A 1 128 ? 8.816 10.177 -1.137 1.00 92.50 128 GLY A C 1
ATOM 1026 O O . GLY A 1 128 ? 7.605 9.992 -1.071 1.00 92.50 128 GLY A O 1
ATOM 1027 N N . LYS A 1 129 ? 9.478 10.044 -2.293 1.00 94.06 129 LYS A N 1
ATOM 1028 C CA . LYS A 1 129 ? 8.797 9.700 -3.556 1.00 94.06 129 LYS A CA 1
ATOM 1029 C C . LYS A 1 129 ? 8.003 8.379 -3.499 1.00 94.06 129 LYS A C 1
ATOM 1031 O O . LYS A 1 129 ? 6.897 8.384 -4.039 1.00 94.06 129 LYS A O 1
ATOM 1036 N N . PRO A 1 130 ? 8.491 7.291 -2.868 1.00 95.38 130 PRO A N 1
ATOM 1037 C CA . PRO A 1 130 ? 7.730 6.044 -2.778 1.00 95.38 130 PRO A CA 1
ATOM 1038 C C . PRO A 1 130 ? 6.407 6.220 -2.021 1.00 95.38 130 PRO A C 1
ATOM 1040 O O . PRO A 1 130 ? 5.365 5.812 -2.532 1.00 95.38 130 PRO A O 1
ATOM 1043 N N . PHE A 1 131 ? 6.422 6.927 -0.881 1.00 95.00 131 PHE A N 1
ATOM 1044 C CA . PHE A 1 131 ? 5.216 7.304 -0.132 1.00 95.00 131 PHE A CA 1
ATOM 1045 C C . PHE A 1 131 ? 4.172 7.987 -1.021 1.00 95.00 131 PHE A C 1
ATOM 1047 O O . PHE A 1 131 ? 3.020 7.565 -1.076 1.00 95.00 131 PHE A O 1
ATOM 1054 N N . PHE A 1 132 ? 4.571 9.026 -1.764 1.00 93.62 132 PHE A N 1
ATOM 1055 C CA . PHE A 1 132 ? 3.647 9.754 -2.640 1.00 93.62 132 PHE A CA 1
ATOM 1056 C C . PHE A 1 132 ? 3.121 8.893 -3.788 1.00 93.62 132 PHE A C 1
ATOM 1058 O O . PHE A 1 132 ? 1.962 9.042 -4.176 1.00 93.62 132 PHE A O 1
ATOM 1065 N N . GLY A 1 133 ? 3.948 8.000 -4.335 1.00 95.62 133 GLY A N 1
ATOM 1066 C CA . GLY A 1 133 ? 3.505 7.015 -5.319 1.00 95.62 133 GLY A CA 1
ATOM 1067 C C . GLY A 1 133 ? 2.399 6.131 -4.747 1.00 95.62 133 GLY A C 1
ATOM 1068 O O . GLY A 1 133 ? 1.323 6.038 -5.335 1.00 95.62 133 GLY A O 1
ATOM 1069 N N . PHE A 1 134 ? 2.638 5.548 -3.570 1.00 97.38 134 PHE A N 1
ATOM 1070 C CA . PHE A 1 134 ? 1.687 4.658 -2.906 1.00 97.38 134 PHE A CA 1
ATOM 1071 C C . PHE A 1 134 ? 0.390 5.389 -2.538 1.00 97.38 134 PHE A C 1
ATOM 1073 O O . PHE A 1 134 ? -0.697 4.938 -2.891 1.00 97.38 134 PHE A O 1
ATOM 1080 N N . TRP A 1 135 ? 0.486 6.565 -1.913 1.00 96.50 135 TRP A N 1
ATOM 1081 C CA . TRP A 1 135 ? -0.680 7.369 -1.545 1.00 96.50 135 TRP A CA 1
ATOM 1082 C C . TRP A 1 135 ? -1.547 7.728 -2.760 1.00 96.50 135 TRP A C 1
ATOM 1084 O O . TRP A 1 135 ? -2.765 7.563 -2.718 1.00 96.50 135 TRP A O 1
ATOM 1094 N N . ASN A 1 136 ? -0.938 8.151 -3.876 1.00 96.06 136 ASN A N 1
ATOM 1095 C CA . ASN A 1 136 ? -1.680 8.445 -5.107 1.00 96.06 136 ASN A CA 1
ATOM 1096 C C . ASN A 1 136 ? -2.425 7.215 -5.643 1.00 96.06 136 ASN A C 1
ATOM 1098 O O . ASN A 1 136 ? -3.568 7.343 -6.082 1.00 96.06 136 ASN A O 1
ATOM 1102 N N . VAL A 1 137 ? -1.806 6.032 -5.589 1.00 97.12 137 VAL A N 1
ATOM 1103 C CA . VAL A 1 137 ? -2.478 4.781 -5.960 1.00 97.12 137 VAL A CA 1
ATOM 1104 C C . VAL A 1 137 ? -3.664 4.512 -5.036 1.00 97.12 137 VAL A C 1
ATOM 1106 O O . VAL A 1 137 ? -4.755 4.234 -5.528 1.00 97.12 137 VAL A O 1
ATOM 1109 N N . MET A 1 138 ? -3.514 4.692 -3.723 1.00 97.62 138 MET A N 1
ATOM 1110 C CA . MET A 1 138 ? -4.620 4.499 -2.780 1.00 97.62 138 MET A CA 1
ATOM 1111 C C . MET A 1 138 ? -5.776 5.484 -3.002 1.00 97.62 138 MET A C 1
ATOM 1113 O O . MET A 1 138 ? -6.939 5.095 -2.908 1.00 97.62 138 MET A O 1
ATOM 1117 N N . LYS A 1 139 ? -5.497 6.734 -3.398 1.00 95.94 139 LYS A N 1
ATOM 1118 C CA . LYS A 1 139 ? -6.551 7.678 -3.817 1.00 95.94 139 LYS A CA 1
ATOM 1119 C C . LYS A 1 139 ? -7.306 7.185 -5.056 1.00 95.94 139 LYS A C 1
ATOM 1121 O O . LYS A 1 139 ? -8.520 7.360 -5.130 1.00 95.94 139 LYS A O 1
ATOM 1126 N N . LEU A 1 140 ? -6.618 6.568 -6.022 1.00 94.75 140 LEU A N 1
ATOM 1127 C CA . LEU A 1 140 ? -7.255 5.981 -7.210 1.00 94.75 140 LEU A CA 1
ATOM 1128 C C . LEU A 1 140 ? -8.103 4.753 -6.863 1.00 94.75 140 LEU A C 1
ATOM 1130 O O . LEU A 1 140 ? -9.184 4.582 -7.431 1.00 94.75 140 LEU A O 1
ATOM 1134 N N . VAL A 1 141 ? -7.623 3.918 -5.938 1.00 95.31 141 VAL A N 1
ATOM 1135 C CA . VAL A 1 141 ? -8.370 2.781 -5.385 1.00 95.31 141 VAL A CA 1
ATOM 1136 C C . VAL A 1 141 ? -9.671 3.277 -4.753 1.00 95.31 141 VAL A C 1
ATOM 1138 O O . VAL A 1 141 ? -10.746 2.905 -5.219 1.00 95.31 141 VAL A O 1
ATOM 1141 N N . ALA A 1 142 ? -9.588 4.202 -3.793 1.00 95.12 142 ALA A N 1
ATOM 1142 C CA . ALA A 1 142 ? -10.749 4.760 -3.098 1.00 95.12 142 ALA A CA 1
ATOM 1143 C C . ALA A 1 142 ? -11.773 5.395 -4.064 1.00 95.12 142 ALA A C 1
ATOM 1145 O O . ALA A 1 142 ? -12.978 5.158 -3.961 1.00 95.12 142 ALA A O 1
ATOM 1146 N N . ALA A 1 143 ? -11.297 6.145 -5.066 1.00 92.31 143 ALA A N 1
ATOM 1147 C CA . ALA A 1 143 ? -12.151 6.765 -6.082 1.00 92.31 143 ALA A CA 1
ATOM 1148 C C . ALA A 1 143 ? -12.827 5.758 -7.030 1.00 92.31 143 ALA A C 1
ATOM 1150 O O . ALA A 1 143 ? -13.848 6.068 -7.641 1.00 92.31 143 ALA A O 1
ATOM 1151 N N . SER A 1 144 ? -12.260 4.562 -7.192 1.00 86.81 144 SER A N 1
ATOM 1152 C CA . SER A 1 144 ? -12.870 3.502 -8.003 1.00 86.81 144 SER A CA 1
ATOM 1153 C C . SER A 1 144 ? -13.963 2.772 -7.223 1.00 86.81 144 SER A C 1
ATOM 1155 O O . SER A 1 144 ? -14.974 2.373 -7.799 1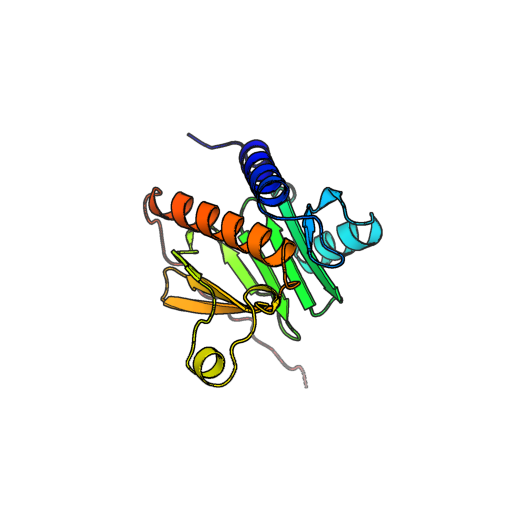.00 86.81 144 SER A O 1
ATOM 1157 N N . SER A 1 145 ? -13.794 2.657 -5.906 1.00 79.88 145 SER A N 1
ATOM 1158 C CA . SER A 1 145 ? -14.736 1.984 -5.014 1.00 79.88 145 SER A CA 1
ATOM 1159 C C . SER A 1 145 ? -16.035 2.768 -4.813 1.00 79.88 145 SER A C 1
ATOM 1161 O O . SER A 1 145 ? -17.078 2.170 -4.568 1.00 79.88 145 SER A O 1
ATOM 1163 N N . SER A 1 146 ? -16.029 4.099 -4.937 1.00 68.38 146 SER A N 1
ATOM 1164 C CA . SER A 1 146 ? -17.239 4.937 -4.820 1.00 68.38 146 SER A CA 1
ATOM 1165 C C . SER A 1 146 ? -18.251 4.768 -5.960 1.00 68.38 146 SER A C 1
ATOM 1167 O O . SER A 1 146 ? -19.393 5.190 -5.805 1.00 68.38 146 SER A O 1
ATOM 1169 N N . ASN A 1 147 ? -17.871 4.118 -7.065 1.00 62.31 147 ASN A N 1
ATOM 1170 C CA . ASN A 1 147 ? -18.734 3.912 -8.234 1.00 62.31 147 ASN A CA 1
ATOM 1171 C C . ASN A 1 147 ? -19.390 2.517 -8.291 1.00 62.31 147 ASN A C 1
ATOM 1173 O O . ASN A 1 147 ? -20.084 2.211 -9.262 1.00 62.31 147 ASN A O 1
ATOM 1177 N N . GLY A 1 148 ? -19.164 1.654 -7.295 1.00 55.09 148 GLY A N 1
ATOM 1178 C CA . GLY A 1 148 ? -19.782 0.326 -7.213 1.00 55.09 148 GLY A CA 1
ATOM 1179 C C . GLY A 1 148 ? -21.082 0.330 -6.394 1.00 55.09 148 GLY A C 1
ATOM 1180 O O . GLY A 1 148 ? -21.191 1.105 -5.443 1.00 55.09 148 GLY A O 1
ATOM 1181 N N . PRO A 1 149 ? -22.074 -0.522 -6.717 1.00 47.62 149 PRO A N 1
ATOM 1182 C CA . PRO A 1 149 ? -23.229 -0.721 -5.847 1.00 47.62 149 PRO A CA 1
ATOM 1183 C C . PRO A 1 149 ? -22.763 -1.311 -4.508 1.00 47.62 149 PRO A C 1
ATOM 1185 O O . PRO A 1 149 ? -22.151 -2.375 -4.483 1.00 47.62 149 PRO A O 1
ATOM 1188 N N . SER A 1 150 ? -23.043 -0.615 -3.400 1.00 46.31 150 SER A N 1
ATOM 1189 C CA . SER A 1 150 ? -22.787 -1.107 -2.041 1.00 46.31 150 SER A CA 1
ATOM 1190 C C . SER A 1 150 ? -23.516 -2.433 -1.819 1.00 46.31 150 SER A C 1
ATOM 1192 O O . SER A 1 150 ? -24.734 -2.442 -1.640 1.00 46.31 150 SER A O 1
ATOM 1194 N N . ALA A 1 151 ? -22.789 -3.548 -1.818 1.00 46.19 151 ALA A N 1
ATOM 1195 C CA . ALA A 1 151 ? -23.327 -4.861 -1.493 1.00 46.19 151 ALA A CA 1
ATOM 1196 C C . ALA A 1 151 ? -22.640 -5.417 -0.237 1.00 46.19 151 ALA A C 1
ATOM 1198 O O . ALA A 1 151 ? -21.509 -5.872 -0.288 1.00 46.19 151 ALA A O 1
ATOM 1199 N N . HIS A 1 152 ? -23.414 -5.404 0.850 1.00 44.97 152 HIS A N 1
ATOM 1200 C CA . HIS A 1 152 ? -23.399 -6.310 2.001 1.00 44.97 152 HIS A CA 1
ATOM 1201 C C . HIS A 1 152 ? -22.241 -6.337 3.019 1.00 44.97 152 HIS A C 1
ATOM 1203 O O . HIS A 1 152 ? -21.076 -6.546 2.718 1.00 44.97 152 HIS A O 1
ATOM 1209 N N . LEU A 1 153 ? -22.692 -6.233 4.279 1.00 46.16 153 LEU A N 1
ATOM 1210 C CA . LEU A 1 153 ? -22.044 -6.544 5.552 1.00 46.16 153 LEU A CA 1
ATOM 1211 C C . LEU A 1 153 ? -21.014 -7.686 5.490 1.00 46.16 153 LEU A C 1
ATOM 1213 O O . LEU A 1 153 ? -21.378 -8.844 5.276 1.00 46.16 153 LEU A O 1
ATOM 1217 N N . HIS A 1 154 ? -19.767 -7.368 5.834 1.00 44.81 154 HIS A N 1
ATOM 1218 C CA . HIS A 1 154 ? -18.768 -8.348 6.243 1.00 44.81 154 HIS A CA 1
ATOM 1219 C C . HIS A 1 154 ? -18.913 -8.645 7.746 1.00 44.81 154 HIS A C 1
ATOM 1221 O O . HIS A 1 154 ? -18.961 -7.737 8.577 1.00 44.81 154 HIS A O 1
ATOM 1227 N N . VAL A 1 155 ? -19.017 -9.929 8.092 1.00 41.56 155 VAL A N 1
ATOM 1228 C CA . VAL A 1 155 ? -19.017 -10.430 9.474 1.00 41.56 155 VAL A CA 1
ATOM 1229 C C . VAL A 1 155 ? -17.563 -10.490 9.956 1.00 41.56 155 VAL A C 1
ATOM 1231 O O . VAL A 1 155 ? -16.740 -11.075 9.254 1.00 41.56 155 VAL A O 1
ATOM 1234 N N . PRO A 1 156 ? -17.209 -9.939 11.131 1.00 43.69 156 PRO A N 1
ATOM 1235 C CA . PRO A 1 156 ? -15.838 -9.991 11.619 1.00 43.69 156 PRO A CA 1
ATOM 1236 C C . PRO A 1 156 ? -15.425 -11.438 11.909 1.00 43.69 156 PRO A C 1
ATOM 1238 O O . PRO A 1 156 ? -16.076 -12.146 12.683 1.00 43.69 156 PRO A O 1
ATOM 1241 N N . GLN A 1 157 ? -14.313 -11.874 11.315 1.00 44.72 157 GLN A N 1
ATOM 1242 C CA . GLN A 1 157 ? -13.645 -13.114 11.697 1.00 44.72 157 GLN A CA 1
ATOM 1243 C C . GLN A 1 157 ? -13.011 -12.945 13.086 1.00 44.72 157 GLN A C 1
ATOM 1245 O O . GLN A 1 157 ? -11.859 -12.551 13.239 1.00 44.72 157 GLN A O 1
ATOM 1250 N N . HIS A 1 158 ? -13.785 -13.256 14.125 1.00 44.72 158 HIS A N 1
ATOM 1251 C CA . HIS A 1 158 ? -13.267 -13.494 15.467 1.00 44.72 158 HIS A CA 1
ATOM 1252 C C . HIS A 1 158 ? -12.517 -14.836 15.477 1.00 44.72 158 HIS A C 1
ATOM 1254 O O . HIS A 1 158 ? -13.123 -15.902 15.603 1.00 44.72 158 HIS A O 1
ATOM 1260 N N . MET A 1 159 ? -11.187 -14.802 15.379 1.00 43.00 159 MET A N 1
ATOM 1261 C CA . MET A 1 159 ? -10.359 -15.950 15.752 1.00 43.00 159 MET A CA 1
ATOM 1262 C C . MET A 1 159 ? -10.432 -16.150 17.272 1.00 43.00 159 MET A C 1
ATOM 1264 O O . MET A 1 159 ? -9.887 -15.375 18.057 1.00 43.00 159 MET A O 1
ATOM 1268 N N . SER A 1 160 ? -11.146 -17.196 17.693 1.00 51.56 160 SER A N 1
ATOM 1269 C CA . SER A 1 160 ? -11.108 -17.706 19.062 1.00 51.56 160 SER A CA 1
ATOM 1270 C C . SER A 1 160 ? -9.766 -18.375 19.347 1.00 51.56 160 SER A C 1
ATOM 1272 O O . SER A 1 160 ? -9.491 -19.471 18.864 1.00 51.56 160 SER A O 1
ATOM 1274 N N . ASN A 1 161 ? -8.975 -17.750 20.216 1.00 52.84 161 ASN A N 1
ATOM 1275 C CA . ASN A 1 161 ? -7.930 -18.430 20.970 1.00 52.84 161 ASN A CA 1
ATOM 1276 C C . ASN A 1 161 ? -8.582 -19.437 21.930 1.00 52.84 161 ASN A C 1
ATOM 1278 O O . ASN A 1 161 ? -9.160 -19.047 22.945 1.00 52.84 161 ASN A O 1
ATOM 1282 N N . ARG A 1 162 ? -8.468 -20.737 21.640 1.00 54.97 162 ARG A N 1
ATOM 1283 C CA . ARG A 1 162 ? -8.583 -21.775 22.672 1.00 54.97 162 ARG A CA 1
ATOM 1284 C C . ARG A 1 162 ? -7.187 -22.154 23.142 1.00 54.97 162 ARG A C 1
ATOM 1286 O O . ARG A 1 162 ? -6.481 -22.900 22.472 1.00 54.97 162 ARG A O 1
ATOM 1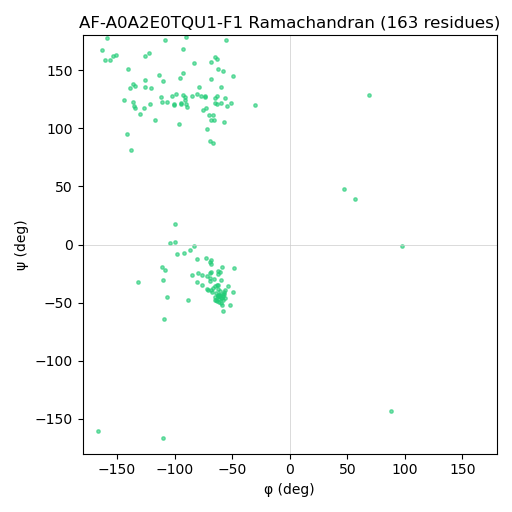293 N N . CYS A 1 163 ? -6.835 -21.654 24.322 1.00 59.34 163 CYS A N 1
ATOM 1294 C CA . CYS A 1 163 ? -5.827 -22.261 25.178 1.00 59.34 163 CYS A CA 1
ATOM 1295 C C . CYS A 1 163 ? -6.240 -23.712 25.463 1.00 59.34 163 CYS A C 1
ATOM 1297 O O . CYS A 1 163 ? -7.357 -23.953 25.925 1.00 59.34 163 CYS A O 1
ATOM 1299 N N . GLN A 1 164 ? -5.352 -24.664 25.190 1.00 60.03 164 GLN A N 1
ATOM 1300 C CA . GLN A 1 164 ? -5.396 -25.974 25.829 1.00 60.03 164 GLN A CA 1
ATOM 1301 C C . GLN A 1 164 ? -4.499 -25.903 27.067 1.00 60.03 164 GLN A C 1
ATOM 1303 O O . GLN A 1 164 ? -3.372 -25.410 26.985 1.00 60.03 164 GLN A O 1
ATOM 1308 N N . ALA A 1 165 ? -5.070 -26.311 28.197 1.00 70.06 165 ALA A N 1
ATOM 1309 C CA . ALA A 1 165 ? -4.381 -26.596 29.448 1.00 70.06 165 ALA A CA 1
ATOM 1310 C C . ALA A 1 165 ? -4.030 -28.086 29.501 1.00 70.06 165 ALA A C 1
ATOM 1312 O O . ALA A 1 165 ? -4.779 -28.871 28.869 1.00 70.06 165 ALA A O 1
#

Mean predicted aligned error: 7.72 Å

Sequence (165 aa):
MVVDPAFRVSRWIRDFSARGATGVRTKPFDDWSAEIQERLRQVAEVGDDEVMAIASFTSQKEWVLLTSARLLFAQNGPVHSIDLHDIRDATVDLGPSMLRRPRSKRELRELIIETRSGDTYELDLEPGKPFFGFWNVMKLVAASSSNGPSAHLHVPQHMSNRCQA

Secondary structure (DSSP, 8-state):
----HHHHHHHHHHHHHHHS---SSEEEGGGS-HHHHHHHHHHHT--TTPPEEEEEEEETTEEEEEESSEEEEEESSSPEEEEGGGEEEEEE---HHHHHS---GGG--EEEEEETTS-EEEEE--TTHHHHHHHHHHHHHHHHHTTS-----PPP---------

Radius of gyration: 16.35 Å; Cα contacts (8 Å, |Δi|>4): 256; chains: 1; bounding box: 38×49×46 Å